Protein AF-M8D525-F1 (afdb_monomer_lite)

Sequence (71 aa):
MVAGLQALRLTVLHLNVTALDSLALYSLSLKVEEGCGLTTADDIAAAVHHVLCFIHAEAEAAPQQLLAPAQ

pLDDT: mean 87.06, std 14.62, range [49.09, 97.62]

Secondary structure (DSSP, 8-state):
-HHHHHHTTEEEEEEEEEEETTEEEEEEEEEEPTT----SHHHHHHHHHHHHHHHHHHHHHS---------

Foldseek 3Di:
DQVQCVVQQKHFPDWDWDDDPVDIDIDTDIDRHPPRPQDDPVSVVVSVVVVVVVVVVVVVPDPPPDDDPDD

Radius of gyration: 15.86 Å; chains: 1; bounding box: 35×22×54 Å

Structure (mmCIF, N/CA/C/O backbone):
data_AF-M8D525-F1
#
_entry.id   AF-M8D525-F1
#
loop_
_atom_site.group_PDB
_atom_site.id
_atom_site.type_symbol
_atom_site.label_atom_id
_atom_site.label_alt_id
_atom_site.label_comp_id
_atom_site.label_asym_id
_atom_site.label_entity_id
_atom_site.label_seq_id
_atom_site.pdbx_PDB_ins_code
_atom_site.Cartn_x
_atom_site.Cartn_y
_atom_site.Cartn_z
_atom_site.occupancy
_atom_site.B_iso_or_equiv
_atom_site.auth_seq_id
_atom_site.auth_comp_id
_atom_site.auth_asym_id
_atom_site.auth_atom_id
_atom_site.pdbx_PDB_model_num
ATOM 1 N N . MET A 1 1 ? -1.674 -1.342 -8.091 1.00 90.25 1 MET A N 1
ATOM 2 C CA . MET A 1 1 ? -1.442 -1.046 -6.654 1.00 90.25 1 MET A CA 1
ATOM 3 C C . MET A 1 1 ? -2.614 -0.342 -6.008 1.00 90.25 1 MET A C 1
ATOM 5 O O . MET A 1 1 ? -3.301 -0.970 -5.218 1.00 90.25 1 MET A O 1
ATOM 9 N N . VAL A 1 2 ? -2.867 0.925 -6.355 1.00 93.00 2 VAL A N 1
ATOM 10 C CA . VAL A 1 2 ? -3.858 1.779 -5.672 1.00 93.00 2 VAL A CA 1
ATOM 11 C C . VAL A 1 2 ? -5.245 1.136 -5.621 1.00 93.00 2 VAL A C 1
ATOM 13 O O . VAL A 1 2 ? -5.829 1.060 -4.548 1.00 93.00 2 VAL A O 1
ATOM 16 N N . ALA A 1 3 ? -5.722 0.578 -6.737 1.00 94.00 3 ALA A N 1
ATOM 17 C CA . ALA A 1 3 ? -7.009 -0.120 -6.782 1.00 94.00 3 ALA A CA 1
ATOM 18 C C . ALA A 1 3 ? -7.085 -1.327 -5.823 1.00 94.00 3 ALA A C 1
ATOM 20 O O . ALA A 1 3 ? -8.106 -1.535 -5.178 1.00 94.00 3 ALA A O 1
ATOM 21 N N . GLY A 1 4 ? -5.995 -2.091 -5.681 1.00 94.81 4 GLY A N 1
ATOM 22 C CA . GLY A 1 4 ? -5.928 -3.226 -4.753 1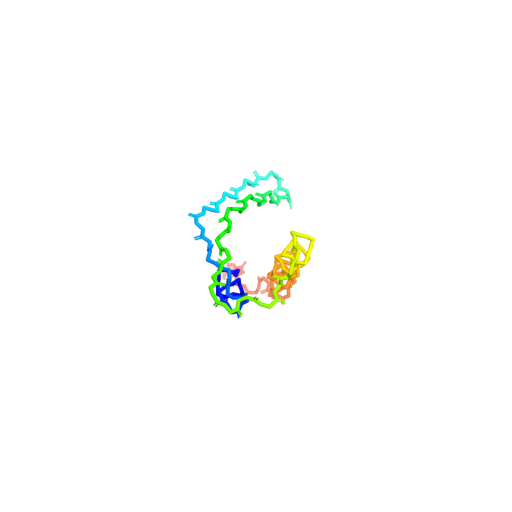.00 94.81 4 GLY A CA 1
ATOM 23 C C . GLY A 1 4 ? -5.992 -2.786 -3.289 1.00 94.81 4 GLY A C 1
ATOM 24 O O . GLY A 1 4 ? -6.712 -3.383 -2.499 1.00 94.81 4 GLY A O 1
ATOM 25 N N . LEU A 1 5 ? -5.312 -1.690 -2.939 1.00 96.38 5 LEU A N 1
ATOM 26 C CA . LEU A 1 5 ? -5.391 -1.107 -1.595 1.00 96.38 5 LEU A CA 1
ATOM 27 C C . LEU A 1 5 ? -6.785 -0.527 -1.307 1.00 96.38 5 LEU A C 1
ATOM 29 O O . LEU A 1 5 ? -7.333 -0.744 -0.229 1.00 96.38 5 LEU A O 1
ATOM 33 N N . GLN A 1 6 ? -7.411 0.126 -2.290 1.00 96.19 6 GLN A N 1
ATOM 34 C CA . GLN A 1 6 ? -8.781 0.630 -2.158 1.00 96.19 6 GLN A CA 1
ATOM 35 C C . GLN A 1 6 ? -9.809 -0.492 -1.969 1.00 96.19 6 GLN A C 1
ATOM 37 O O . GLN A 1 6 ? -10.733 -0.333 -1.171 1.00 96.19 6 GLN A O 1
ATOM 42 N N . A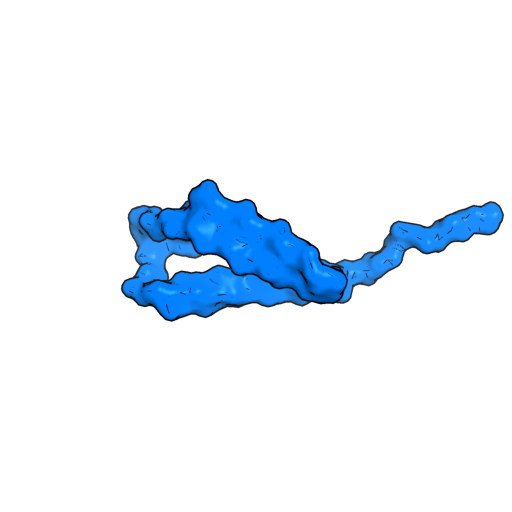LA A 1 7 ? -9.638 -1.637 -2.638 1.00 96.06 7 ALA A N 1
ATOM 43 C CA . ALA A 1 7 ? -10.489 -2.812 -2.435 1.00 96.06 7 ALA A CA 1
ATOM 44 C C . ALA A 1 7 ? -10.427 -3.336 -0.987 1.00 96.06 7 ALA A C 1
ATOM 46 O O . ALA A 1 7 ? -11.414 -3.855 -0.474 1.00 96.06 7 ALA A O 1
ATOM 47 N N . LEU A 1 8 ? -9.297 -3.125 -0.307 1.00 96.38 8 LEU A N 1
ATOM 48 C CA . LEU A 1 8 ? -9.092 -3.438 1.108 1.00 96.38 8 LEU A CA 1
ATOM 49 C C . LEU A 1 8 ? -9.539 -2.311 2.054 1.00 96.38 8 LEU A C 1
ATOM 51 O O . LEU A 1 8 ? -9.270 -2.386 3.248 1.00 96.38 8 LEU A O 1
ATOM 55 N N . ARG A 1 9 ? -10.215 -1.268 1.548 1.00 97.62 9 ARG A N 1
ATOM 56 C CA . ARG A 1 9 ? -10.635 -0.085 2.325 1.00 97.62 9 ARG A CA 1
ATOM 57 C C . ARG A 1 9 ? -9.445 0.694 2.909 1.00 97.62 9 ARG A C 1
ATOM 59 O O . ARG A 1 9 ? -9.546 1.294 3.978 1.00 97.62 9 ARG A O 1
ATOM 66 N N . LEU A 1 10 ? -8.322 0.707 2.188 1.00 97.25 10 LEU A N 1
ATOM 67 C CA . LEU A 1 10 ? -7.151 1.525 2.492 1.00 97.25 10 LEU A CA 1
ATOM 68 C C . LEU A 1 10 ? -7.019 2.639 1.448 1.00 97.25 10 LEU A C 1
ATOM 70 O O . LEU A 1 10 ? -6.798 2.383 0.262 1.00 97.25 10 LEU A O 1
ATOM 74 N N . THR A 1 11 ? -7.121 3.889 1.889 1.00 97.00 11 THR A N 1
ATOM 75 C CA . THR A 1 11 ? -6.890 5.055 1.030 1.00 97.00 11 THR A CA 1
ATOM 76 C C . THR A 1 11 ? -5.416 5.425 1.065 1.00 97.00 11 THR A C 1
ATOM 78 O O . THR A 1 11 ? -4.854 5.673 2.131 1.00 97.00 11 THR A O 1
ATOM 81 N N . VAL A 1 12 ? -4.781 5.511 -0.103 1.00 96.62 12 VAL A N 1
ATOM 82 C CA . VAL A 1 12 ? -3.410 6.019 -0.213 1.00 96.62 12 VAL A CA 1
ATOM 83 C C . VAL A 1 12 ? -3.438 7.538 -0.077 1.00 96.62 12 VAL A C 1
ATOM 85 O O . VAL A 1 12 ? -3.983 8.224 -0.936 1.00 96.62 12 VAL A O 1
ATOM 88 N N . LEU A 1 13 ? -2.852 8.059 0.999 1.00 97.12 13 LEU A N 1
ATOM 89 C CA . LEU A 1 13 ? -2.690 9.499 1.207 1.00 97.12 13 LEU A CA 1
ATOM 90 C C . LEU A 1 13 ? -1.409 10.010 0.555 1.00 97.12 13 LEU A C 1
ATOM 92 O O . LEU A 1 13 ? -1.399 11.060 -0.080 1.00 97.12 13 LEU A O 1
ATOM 96 N N . HIS A 1 14 ? -0.327 9.253 0.723 1.00 96.12 14 HIS A N 1
ATOM 97 C CA . HIS A 1 14 ? 0.968 9.569 0.146 1.00 96.12 14 HIS A CA 1
ATOM 98 C C . HIS A 1 14 ? 1.646 8.287 -0.320 1.00 96.12 14 HIS A C 1
ATOM 100 O O . HIS A 1 14 ? 1.634 7.275 0.384 1.00 96.12 14 HIS A O 1
ATOM 106 N N . LEU A 1 15 ? 2.236 8.342 -1.508 1.00 94.25 15 LEU A N 1
ATOM 107 C CA . LEU A 1 15 ? 3.018 7.265 -2.088 1.00 94.25 15 LEU A CA 1
ATOM 108 C C . LEU A 1 15 ? 4.325 7.859 -2.589 1.00 94.25 15 LEU A C 1
ATOM 110 O O . LEU A 1 15 ? 4.318 8.694 -3.489 1.00 94.25 15 LEU A O 1
ATOM 114 N N . ASN A 1 16 ? 5.431 7.383 -2.036 1.00 95.25 16 ASN A N 1
ATOM 115 C CA . ASN A 1 16 ? 6.754 7.649 -2.566 1.00 95.25 16 ASN A CA 1
ATOM 116 C C . ASN A 1 16 ? 7.348 6.360 -3.131 1.00 95.25 16 ASN A C 1
ATOM 118 O O . ASN A 1 16 ? 7.328 5.323 -2.464 1.00 95.25 16 ASN A O 1
ATOM 122 N N . VAL A 1 17 ? 7.900 6.453 -4.338 1.00 93.25 17 VAL A N 1
ATOM 123 C CA . VAL A 1 17 ? 8.634 5.369 -4.989 1.00 93.25 17 VAL A CA 1
ATOM 124 C C . VAL A 1 17 ? 10.026 5.878 -5.311 1.00 93.25 17 VAL A C 1
ATOM 126 O O . VAL A 1 17 ? 10.177 6.829 -6.074 1.00 93.25 17 VAL A O 1
ATOM 129 N N . THR A 1 18 ? 11.037 5.239 -4.738 1.00 94.94 18 THR A N 1
ATOM 130 C CA . THR A 1 18 ? 12.440 5.540 -5.022 1.00 94.94 18 THR A CA 1
ATOM 131 C C . THR A 1 18 ? 13.049 4.344 -5.736 1.00 94.94 18 THR A C 1
ATOM 133 O O . THR A 1 18 ? 13.172 3.273 -5.145 1.00 94.94 18 THR A O 1
ATOM 136 N N . ALA A 1 19 ? 13.420 4.515 -7.003 1.00 93.38 19 ALA A N 1
ATOM 137 C CA . ALA A 1 19 ? 14.158 3.503 -7.750 1.00 93.38 19 ALA A CA 1
ATOM 138 C C . ALA A 1 19 ? 15.650 3.559 -7.387 1.00 93.38 19 ALA A C 1
ATOM 140 O O . ALA A 1 19 ? 16.230 4.644 -7.307 1.00 93.38 19 ALA A O 1
ATOM 141 N N . LEU A 1 20 ? 16.258 2.395 -7.175 1.00 92.19 20 LEU A N 1
ATOM 142 C CA . LEU A 1 20 ? 17.682 2.214 -6.916 1.00 92.19 20 LEU A CA 1
ATOM 143 C C . LEU A 1 20 ? 18.160 0.972 -7.676 1.00 92.19 20 LEU A C 1
ATOM 145 O O . LEU A 1 20 ? 17.953 -0.152 -7.223 1.00 92.19 20 LEU A O 1
ATOM 149 N N . ASP A 1 21 ? 18.770 1.189 -8.842 1.00 90.38 21 ASP A N 1
ATOM 150 C CA . ASP A 1 21 ? 19.156 0.137 -9.790 1.00 90.38 21 ASP A CA 1
ATOM 151 C C . ASP A 1 21 ? 17.990 -0.818 -10.106 1.00 90.38 21 ASP A C 1
ATOM 153 O O . ASP A 1 21 ? 16.987 -0.405 -10.687 1.00 90.38 21 ASP A O 1
ATOM 157 N N . SER A 1 22 ? 18.110 -2.091 -9.722 1.00 86.00 22 SER A N 1
ATOM 158 C CA . SER A 1 22 ? 17.085 -3.124 -9.898 1.00 86.00 22 SER A CA 1
ATOM 159 C C . SER A 1 22 ? 16.055 -3.177 -8.762 1.00 86.00 22 SER A C 1
ATOM 161 O O . SER A 1 22 ? 15.150 -4.009 -8.801 1.00 86.00 22 SER A O 1
ATOM 163 N N . LEU A 1 23 ? 16.16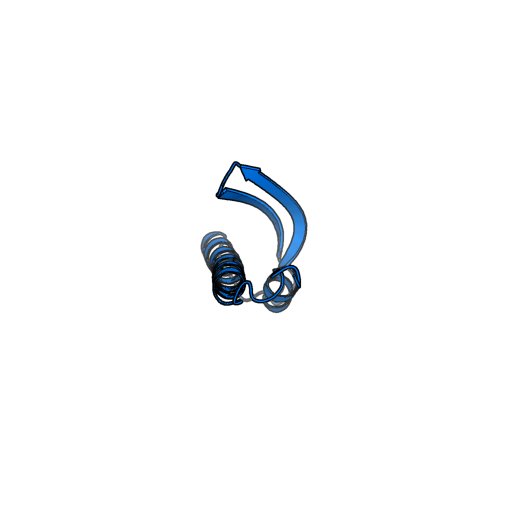9 -2.311 -7.751 1.00 85.94 23 LEU A N 1
ATOM 164 C CA . LEU A 1 23 ? 15.260 -2.237 -6.610 1.00 85.94 23 LEU A CA 1
ATOM 165 C C . LEU A 1 23 ? 14.333 -1.020 -6.720 1.00 85.94 23 LEU A C 1
ATOM 167 O O . LEU A 1 23 ? 14.718 0.050 -7.186 1.00 85.94 23 LEU A O 1
ATOM 171 N N . ALA A 1 24 ? 13.117 -1.153 -6.195 1.00 89.81 24 ALA A N 1
ATOM 172 C CA . ALA A 1 24 ? 12.240 -0.025 -5.908 1.00 89.81 24 ALA A CA 1
ATOM 173 C C . ALA A 1 24 ? 11.849 -0.030 -4.425 1.00 89.81 24 ALA A C 1
ATOM 175 O O . ALA A 1 24 ? 11.329 -1.020 -3.910 1.00 89.81 24 ALA A O 1
ATOM 176 N N . LEU A 1 25 ? 12.090 1.087 -3.740 1.00 91.62 25 LEU A N 1
ATOM 177 C CA . LEU A 1 25 ? 11.641 1.325 -2.372 1.00 91.62 25 LEU A CA 1
ATOM 178 C C . LEU A 1 25 ? 10.297 2.044 -2.396 1.00 91.62 25 LEU A C 1
ATOM 180 O O . LEU A 1 25 ? 10.176 3.137 -2.951 1.00 91.62 25 LEU A O 1
ATOM 184 N N . TYR A 1 26 ? 9.306 1.445 -1.744 1.00 92.00 26 TYR A N 1
ATOM 185 C CA . TYR A 1 26 ? 7.966 2.002 -1.612 1.00 92.00 26 TYR A CA 1
ATOM 186 C C . TYR A 1 26 ? 7.747 2.493 -0.183 1.00 92.00 26 TYR A C 1
ATOM 188 O O . TYR A 1 26 ? 7.929 1.744 0.773 1.00 92.00 26 TYR A O 1
ATOM 196 N N . SER A 1 27 ? 7.318 3.744 -0.038 1.00 94.25 27 SER A N 1
ATOM 197 C CA . SER A 1 27 ? 6.842 4.299 1.230 1.00 94.25 27 SER A CA 1
ATOM 198 C C . SER A 1 27 ? 5.408 4.776 1.054 1.00 94.25 27 SER A C 1
ATOM 200 O O . SER A 1 27 ? 5.124 5.602 0.183 1.00 94.25 27 SER A O 1
ATOM 202 N N . LEU A 1 28 ? 4.497 4.218 1.852 1.00 95.25 28 LEU A N 1
ATOM 203 C CA . LEU A 1 28 ? 3.066 4.478 1.763 1.00 95.25 28 LEU A CA 1
ATOM 204 C C . LEU A 1 28 ? 2.552 5.049 3.084 1.00 95.25 28 LEU A C 1
ATOM 206 O O . LEU A 1 28 ? 2.767 4.474 4.147 1.00 95.25 28 LEU A O 1
ATOM 210 N N . SER A 1 29 ? 1.810 6.148 3.006 1.00 96.19 29 SER A N 1
ATOM 211 C CA . SER A 1 29 ? 0.950 6.620 4.089 1.00 96.19 29 SER A CA 1
ATOM 212 C C . SER A 1 29 ? -0.485 6.275 3.737 1.00 96.19 29 SER A C 1
ATOM 214 O O . SER A 1 29 ? -1.013 6.745 2.725 1.00 96.19 29 SER A O 1
ATOM 216 N N . LEU A 1 30 ? -1.099 5.432 4.558 1.00 96.12 30 LEU A N 1
ATOM 217 C CA . LEU A 1 30 ? -2.432 4.901 4.316 1.00 96.12 30 LEU A CA 1
ATOM 218 C C . LEU A 1 30 ? -3.395 5.413 5.380 1.00 96.12 30 LEU A C 1
ATOM 220 O O . LEU A 1 30 ? -3.063 5.456 6.564 1.00 96.12 30 LEU A O 1
ATOM 224 N N . LYS A 1 31 ? -4.602 5.765 4.952 1.00 96.06 31 LYS A N 1
ATOM 225 C CA . LYS A 1 31 ? -5.746 5.952 5.836 1.00 96.06 31 LYS A CA 1
ATOM 226 C C . LYS A 1 31 ? -6.582 4.682 5.817 1.00 96.06 31 LYS A C 1
ATOM 228 O O . LYS A 1 31 ? -6.952 4.194 4.750 1.00 96.06 31 LYS A O 1
ATOM 233 N N . VAL A 1 32 ? -6.878 4.169 7.003 1.00 96.69 32 VAL A N 1
ATOM 234 C CA . VAL A 1 32 ? -7.823 3.069 7.190 1.00 96.69 32 VAL A CA 1
ATOM 235 C C . VAL A 1 32 ? -9.232 3.650 7.132 1.00 96.69 32 VAL A C 1
ATOM 237 O O . VAL A 1 32 ? -9.566 4.538 7.918 1.00 96.69 32 VAL A O 1
ATOM 240 N N . GLU A 1 33 ? -10.035 3.202 6.172 1.00 97.38 33 GLU A N 1
ATOM 241 C CA . GLU A 1 33 ? -11.413 3.666 6.011 1.00 97.38 33 GLU A CA 1
ATOM 242 C C . GLU A 1 33 ? -12.398 2.839 6.846 1.00 97.38 33 GLU A C 1
ATOM 244 O O . GLU A 1 33 ? -12.103 1.735 7.313 1.00 97.38 33 GLU A O 1
ATOM 249 N N . GLU A 1 34 ? -13.610 3.372 7.002 1.00 95.88 34 GLU A N 1
ATOM 250 C CA . GLU A 1 34 ? -14.697 2.671 7.679 1.00 95.88 34 GLU A CA 1
ATOM 251 C C . GLU A 1 34 ? -15.019 1.326 6.997 1.00 95.88 34 GLU A C 1
ATOM 253 O O . GLU A 1 34 ? -15.151 1.212 5.766 1.00 95.88 34 GLU A O 1
ATOM 258 N N . GLY A 1 35 ? -15.159 0.291 7.827 1.00 93.25 35 GLY A N 1
ATOM 259 C CA . GLY A 1 35 ? -15.407 -1.078 7.382 1.00 93.25 35 GLY A CA 1
ATOM 260 C C . GLY A 1 35 ? -14.159 -1.814 6.888 1.00 93.25 35 GLY A C 1
ATOM 261 O O . GLY A 1 35 ? -14.298 -2.863 6.264 1.00 93.25 35 GLY A O 1
ATOM 262 N N . CYS A 1 36 ? -12.951 -1.292 7.133 1.00 95.31 36 CYS A N 1
ATOM 263 C CA . CYS A 1 36 ? -11.727 -2.062 6.927 1.00 95.31 36 CYS A CA 1
ATOM 264 C C . CYS A 1 36 ? -11.691 -3.268 7.878 1.00 95.31 36 CYS A C 1
ATOM 266 O O . CYS A 1 36 ? -11.851 -3.120 9.088 1.00 95.31 36 CYS A O 1
ATOM 268 N N . GLY A 1 37 ? -11.488 -4.463 7.320 1.00 93.56 37 GLY A N 1
ATOM 269 C CA . GLY A 1 37 ? -11.429 -5.714 8.082 1.00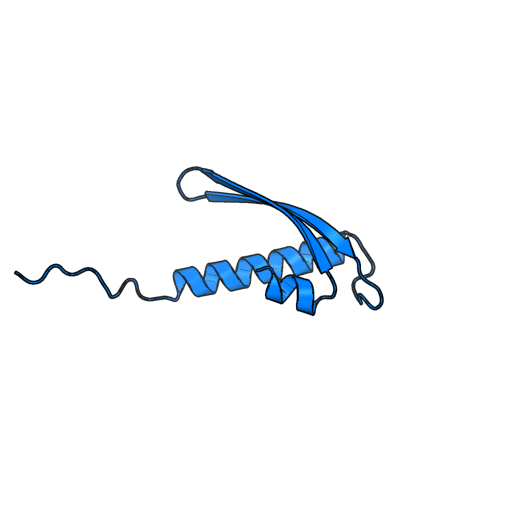 93.56 37 GLY A CA 1
ATOM 270 C C . GLY A 1 37 ? -10.057 -6.032 8.685 1.00 93.56 37 GLY A C 1
ATOM 271 O O . GLY A 1 37 ? -9.920 -7.055 9.347 1.00 93.56 37 GLY A O 1
ATOM 272 N N . LEU A 1 38 ? -9.043 -5.197 8.439 1.00 95.56 38 LEU A N 1
ATOM 273 C CA . LEU A 1 38 ? -7.684 -5.383 8.956 1.00 95.56 38 LEU A CA 1
ATOM 274 C C . LEU A 1 38 ? -7.592 -4.765 10.353 1.00 95.56 38 LEU A C 1
ATOM 276 O O . LEU A 1 38 ? -7.958 -3.605 10.542 1.00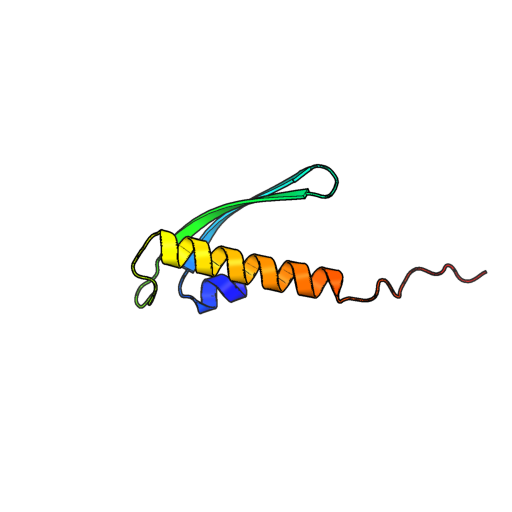 95.56 38 LEU A O 1
ATOM 280 N N . THR A 1 39 ? -7.129 -5.540 11.332 1.00 92.19 39 THR A N 1
ATOM 281 C CA . THR A 1 39 ? -7.274 -5.189 12.756 1.00 92.19 39 THR A CA 1
ATOM 282 C C . THR A 1 39 ? -6.000 -4.639 13.379 1.00 92.19 39 THR A C 1
ATOM 284 O O . THR A 1 39 ? -6.058 -3.905 14.366 1.00 92.19 39 THR A O 1
ATOM 287 N N . THR A 1 40 ? -4.848 -4.959 12.795 1.00 95.62 40 THR A N 1
ATOM 288 C CA . THR A 1 40 ? -3.536 -4.560 13.297 1.00 95.62 40 THR A CA 1
ATOM 289 C C . THR A 1 40 ? -2.688 -3.905 12.209 1.00 95.62 40 THR A C 1
ATOM 291 O O . THR A 1 40 ? -2.938 -4.044 11.012 1.00 95.62 40 THR A O 1
ATOM 294 N N . ALA A 1 41 ? -1.646 -3.184 12.627 1.00 93.69 41 ALA A N 1
ATOM 295 C CA . ALA A 1 41 ? -0.664 -2.638 11.694 1.00 93.69 41 ALA A CA 1
ATOM 296 C C . ALA A 1 41 ? 0.071 -3.743 10.912 1.00 93.69 41 ALA A C 1
ATOM 298 O O . ALA A 1 41 ? 0.440 -3.523 9.761 1.00 93.69 41 ALA A O 1
ATOM 299 N N . ASP A 1 42 ? 0.242 -4.921 11.518 1.00 96.50 42 ASP A N 1
ATOM 300 C CA . ASP A 1 42 ? 0.842 -6.088 10.871 1.00 96.50 42 ASP A CA 1
ATOM 301 C C . ASP A 1 42 ? -0.060 -6.632 9.751 1.00 96.50 42 ASP A C 1
ATOM 303 O O . ASP A 1 42 ? 0.407 -6.795 8.626 1.00 96.50 42 ASP A O 1
ATOM 307 N N . ASP A 1 43 ? -1.372 -6.758 10.000 1.00 96.94 43 ASP A N 1
ATOM 308 C CA . ASP A 1 43 ? -2.354 -7.156 8.976 1.00 96.94 43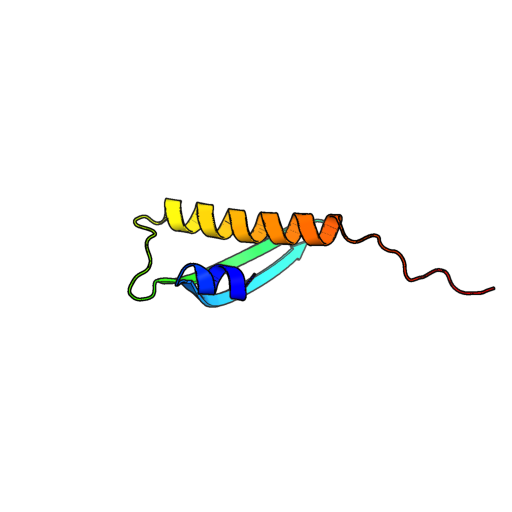 ASP A CA 1
ATOM 309 C C . ASP A 1 43 ? -2.308 -6.214 7.761 1.00 96.94 43 ASP A C 1
ATOM 311 O O . ASP A 1 43 ? -2.346 -6.644 6.605 1.00 96.94 43 ASP A O 1
ATOM 315 N N . ILE A 1 44 ? -2.204 -4.906 8.022 1.00 96.19 44 ILE A N 1
ATOM 316 C CA . ILE A 1 44 ? -2.099 -3.878 6.982 1.00 96.19 44 ILE A CA 1
ATOM 317 C C . ILE A 1 44 ? -0.787 -4.033 6.211 1.00 96.19 44 ILE A C 1
ATOM 319 O O . ILE A 1 44 ? -0.804 -4.020 4.980 1.00 96.19 44 ILE A O 1
ATOM 323 N N . ALA A 1 45 ? 0.339 -4.206 6.905 1.00 95.44 45 ALA A N 1
ATOM 324 C CA . ALA A 1 45 ? 1.639 -4.392 6.270 1.00 95.44 45 ALA A CA 1
ATOM 325 C C . ALA A 1 45 ? 1.664 -5.649 5.385 1.00 95.44 45 ALA A C 1
ATOM 327 O O . ALA A 1 45 ? 2.104 -5.577 4.235 1.00 95.44 45 ALA A O 1
ATOM 328 N N . ALA A 1 46 ? 1.123 -6.767 5.872 1.00 96.44 46 ALA A N 1
ATOM 329 C CA . ALA A 1 46 ? 1.012 -8.013 5.123 1.00 96.44 46 ALA A CA 1
ATOM 330 C C . ALA A 1 46 ? 0.137 -7.850 3.870 1.00 96.44 46 ALA A C 1
ATOM 332 O O . ALA A 1 46 ? 0.534 -8.251 2.773 1.00 96.44 46 ALA A O 1
ATOM 333 N N . ALA A 1 47 ? -1.025 -7.202 3.995 1.00 96.38 47 ALA A N 1
ATOM 334 C CA . ALA A 1 47 ? -1.926 -6.979 2.869 1.00 96.38 47 ALA A CA 1
ATOM 335 C C . ALA A 1 47 ? -1.320 -6.039 1.807 1.00 96.38 47 ALA A C 1
ATOM 337 O O . ALA A 1 47 ? -1.409 -6.311 0.607 1.00 96.38 47 ALA A O 1
ATOM 338 N N . VAL A 1 48 ? -0.648 -4.962 2.232 1.00 95.62 48 VAL A N 1
ATOM 339 C CA . VAL A 1 48 ? 0.084 -4.049 1.336 1.00 95.62 48 VAL A CA 1
ATOM 340 C C . VAL A 1 48 ? 1.210 -4.786 0.617 1.00 95.62 48 VAL A C 1
ATOM 342 O O . VAL A 1 48 ? 1.348 -4.654 -0.602 1.00 95.62 48 VAL A O 1
ATOM 345 N N . HIS A 1 49 ? 1.984 -5.595 1.345 1.00 95.00 49 HIS A N 1
ATOM 346 C CA . HIS A 1 49 ? 3.052 -6.394 0.760 1.00 95.00 49 HIS A CA 1
ATOM 347 C C . HIS A 1 49 ? 2.509 -7.380 -0.281 1.00 95.00 49 HIS A C 1
ATOM 349 O O . HIS A 1 49 ? 3.074 -7.477 -1.371 1.00 95.00 49 HIS A O 1
ATOM 355 N N . HIS A 1 50 ? 1.391 -8.050 0.002 1.00 94.88 50 HIS A N 1
ATOM 356 C CA . HIS A 1 50 ? 0.754 -8.966 -0.941 1.00 94.88 50 HIS A CA 1
ATOM 357 C C . HIS A 1 50 ? 0.325 -8.258 -2.237 1.00 94.88 50 HIS A C 1
ATOM 359 O O . HIS A 1 50 ? 0.614 -8.744 -3.329 1.00 94.88 50 HIS A O 1
ATOM 365 N N . VAL A 1 51 ? -0.290 -7.071 -2.139 1.00 95.06 51 VAL A N 1
ATOM 366 C CA . VAL A 1 51 ? -0.652 -6.261 -3.318 1.00 95.06 51 VAL A CA 1
ATOM 367 C C . VAL A 1 51 ? 0.583 -5.883 -4.139 1.00 95.06 51 VAL A C 1
ATOM 369 O O . VAL A 1 51 ? 0.544 -5.962 -5.365 1.00 95.06 51 VAL A O 1
ATOM 372 N N . LEU A 1 52 ? 1.677 -5.479 -3.488 1.00 92.50 52 LEU A N 1
ATOM 373 C CA . LEU A 1 52 ? 2.939 -5.157 -4.163 1.00 92.50 52 LEU A CA 1
ATOM 374 C C . LEU A 1 52 ? 3.544 -6.378 -4.866 1.00 92.50 52 LEU A C 1
ATOM 376 O O . LEU A 1 52 ? 3.970 -6.266 -6.012 1.00 92.50 52 LEU A O 1
ATOM 380 N N . CYS A 1 53 ? 3.533 -7.535 -4.204 1.00 91.38 53 CYS A N 1
ATOM 381 C CA . CYS A 1 53 ? 4.042 -8.790 -4.751 1.00 91.38 53 CYS A CA 1
ATOM 382 C C . CYS A 1 53 ? 3.259 -9.214 -5.999 1.00 91.38 53 CYS A C 1
ATOM 384 O O . CYS A 1 53 ? 3.859 -9.517 -7.025 1.00 91.38 53 CYS A O 1
ATOM 386 N N . PHE A 1 54 ? 1.925 -9.135 -5.948 1.00 90.81 54 PHE A N 1
ATOM 387 C CA . PHE A 1 54 ? 1.067 -9.426 -7.096 1.00 90.81 54 PHE A CA 1
ATOM 388 C C . PHE A 1 54 ? 1.442 -8.575 -8.317 1.00 90.81 54 PHE A C 1
ATOM 390 O O . PHE A 1 54 ? 1.597 -9.089 -9.416 1.00 90.81 54 PHE A O 1
ATOM 397 N N . ILE A 1 55 ? 1.659 -7.274 -8.125 1.00 87.94 55 ILE A N 1
ATOM 398 C CA . ILE A 1 55 ? 2.004 -6.360 -9.225 1.00 87.94 55 ILE A CA 1
ATOM 399 C C . ILE A 1 55 ? 3.403 -6.630 -9.762 1.00 87.94 55 ILE A C 1
ATOM 401 O O . ILE A 1 55 ? 3.625 -6.507 -10.963 1.00 87.94 55 ILE A O 1
ATOM 405 N N . HIS A 1 56 ? 4.345 -6.962 -8.881 1.00 84.69 56 HIS A N 1
ATOM 406 C CA . HIS A 1 56 ? 5.694 -7.320 -9.294 1.00 84.69 56 HIS A CA 1
ATOM 407 C C . HIS A 1 56 ? 5.681 -8.590 -10.153 1.00 84.69 56 HIS A C 1
ATOM 409 O O . HIS A 1 56 ? 6.231 -8.576 -11.249 1.00 84.69 56 HIS A O 1
ATOM 415 N N . ALA A 1 57 ? 4.953 -9.624 -9.724 1.00 84.69 57 ALA A N 1
ATOM 416 C CA . ALA A 1 57 ? 4.788 -10.858 -10.485 1.00 84.69 57 ALA A CA 1
ATOM 417 C C . ALA A 1 57 ? 4.114 -10.623 -11.851 1.00 84.69 57 ALA A C 1
ATOM 419 O O . ALA A 1 57 ? 4.564 -11.162 -12.857 1.00 84.69 57 ALA A O 1
ATOM 420 N N . GLU A 1 58 ? 3.078 -9.780 -11.917 1.00 75.44 58 GLU A N 1
ATOM 421 C CA . GLU A 1 58 ? 2.427 -9.400 -13.184 1.00 75.44 58 GLU A CA 1
ATOM 422 C C . GLU A 1 58 ? 3.391 -8.653 -14.125 1.00 75.44 58 GLU A C 1
ATOM 424 O O . GLU A 1 58 ? 3.355 -8.846 -15.340 1.00 75.44 58 GLU A O 1
ATOM 429 N N . ALA A 1 59 ? 4.276 -7.813 -13.576 1.00 74.75 59 ALA A N 1
ATOM 430 C CA . ALA A 1 59 ? 5.287 -7.096 -14.351 1.00 74.75 59 ALA A CA 1
ATOM 431 C C . ALA A 1 59 ? 6.381 -8.029 -14.898 1.00 74.75 59 ALA A C 1
ATOM 433 O O . ALA A 1 59 ? 6.867 -7.806 -16.005 1.00 74.75 59 ALA A O 1
ATOM 434 N N . GLU A 1 60 ? 6.746 -9.078 -14.158 1.00 67.25 60 GLU A N 1
ATOM 435 C CA . GLU A 1 60 ? 7.688 -10.112 -14.608 1.00 67.25 60 GLU A CA 1
ATOM 436 C C . GLU A 1 60 ? 7.052 -11.104 -15.600 1.00 67.25 60 GLU A C 1
ATOM 438 O O . GLU A 1 60 ? 7.740 -11.638 -16.470 1.00 67.25 60 GLU A O 1
ATOM 443 N N . ALA A 1 61 ? 5.739 -11.339 -15.504 1.00 60.91 61 ALA A N 1
ATOM 444 C CA . ALA A 1 61 ? 5.000 -12.266 -16.362 1.00 60.91 61 ALA A CA 1
ATOM 445 C C . ALA A 1 61 ? 4.643 -11.696 -17.748 1.00 60.91 61 ALA A C 1
ATOM 447 O O . ALA A 1 61 ? 4.279 -12.459 -18.647 1.00 60.91 61 ALA A O 1
ATOM 448 N N . ALA A 1 62 ? 4.743 -10.380 -17.955 1.00 50.72 62 ALA A N 1
ATOM 449 C CA . ALA A 1 62 ? 4.566 -9.788 -19.274 1.00 50.72 62 ALA A CA 1
ATOM 450 C C . ALA A 1 62 ? 5.778 -10.133 -20.163 1.00 50.72 62 ALA A C 1
ATOM 452 O O . ALA A 1 62 ? 6.888 -9.668 -19.885 1.00 50.72 62 ALA A O 1
ATOM 453 N N . PRO A 1 63 ? 5.620 -10.905 -21.259 1.00 49.09 63 PRO A N 1
ATOM 454 C CA . PRO A 1 63 ? 6.717 -11.078 -22.194 1.00 49.09 63 PRO A CA 1
ATOM 455 C C . PRO A 1 63 ? 7.069 -9.695 -22.751 1.00 49.09 63 PRO A C 1
ATOM 457 O O . PRO A 1 63 ? 6.187 -8.966 -23.209 1.00 49.09 63 PRO A O 1
ATOM 460 N N . GLN A 1 64 ? 8.355 -9.334 -22.736 1.00 53.72 64 GLN A N 1
ATOM 461 C CA . GLN A 1 64 ? 8.916 -8.105 -23.327 1.00 53.72 64 GLN A CA 1
ATOM 462 C C . GLN A 1 64 ? 8.791 -8.070 -24.868 1.00 53.72 64 GLN A C 1
ATOM 464 O O . GLN A 1 64 ? 9.671 -7.602 -25.587 1.00 53.72 64 GLN A O 1
ATOM 469 N N . GLN A 1 65 ? 7.704 -8.597 -25.421 1.00 57.06 65 GLN A N 1
ATOM 470 C CA . GLN A 1 65 ? 7.520 -8.837 -26.837 1.00 57.06 65 GLN A CA 1
ATOM 471 C C . GLN A 1 65 ? 6.976 -7.595 -27.543 1.00 57.06 65 GLN A C 1
ATOM 473 O O . GLN A 1 65 ? 5.888 -7.627 -28.103 1.00 57.06 65 GLN A O 1
ATOM 478 N N . LEU A 1 66 ? 7.737 -6.499 -27.533 1.00 56.44 66 LEU A N 1
ATOM 479 C CA . LEU A 1 66 ? 7.647 -5.469 -28.570 1.00 56.44 66 LEU A CA 1
ATOM 480 C C . LEU A 1 66 ? 8.858 -4.542 -28.481 1.00 56.44 66 LEU A C 1
ATOM 482 O O . LEU A 1 66 ? 8.789 -3.529 -27.805 1.00 56.44 66 LEU A O 1
ATOM 486 N N . LEU A 1 67 ? 9.967 -4.917 -29.125 1.00 54.03 67 LEU A N 1
ATOM 487 C CA . LEU A 1 67 ? 11.012 -4.022 -29.655 1.00 54.03 67 LEU A CA 1
ATOM 488 C C . LEU A 1 67 ? 12.057 -4.881 -30.392 1.00 54.03 67 LEU A C 1
ATOM 490 O O . LEU A 1 67 ? 13.219 -4.966 -30.010 1.00 54.03 67 LEU A O 1
ATOM 494 N N . ALA A 1 68 ? 11.629 -5.549 -31.465 1.00 52.38 68 ALA A N 1
ATOM 495 C CA . ALA A 1 68 ? 12.553 -5.901 -32.537 1.00 52.38 68 ALA A CA 1
ATOM 496 C C . ALA A 1 68 ? 12.430 -4.790 -33.593 1.00 52.38 68 ALA A C 1
ATOM 498 O O . ALA A 1 68 ? 11.339 -4.636 -34.152 1.00 52.38 68 ALA A O 1
ATOM 499 N N . PRO A 1 69 ? 13.469 -3.974 -33.847 1.00 56.03 69 PRO A N 1
ATOM 500 C CA . PRO A 1 69 ? 13.454 -3.106 -35.012 1.00 56.03 69 PRO A CA 1
ATOM 501 C C . PRO A 1 69 ? 13.397 -3.995 -36.260 1.00 56.03 69 PRO A C 1
ATOM 503 O O . PRO A 1 69 ? 14.202 -4.915 -36.416 1.00 56.03 69 PRO A O 1
ATOM 506 N N . ALA A 1 70 ? 12.404 -3.747 -37.115 1.00 59.34 70 ALA A N 1
ATOM 507 C CA . ALA A 1 70 ? 12.406 -4.266 -38.474 1.00 59.34 70 ALA A CA 1
ATOM 508 C C . ALA A 1 70 ? 13.691 -3.788 -39.169 1.00 59.34 70 ALA A C 1
ATOM 510 O O . ALA A 1 70 ? 14.094 -2.637 -38.985 1.00 59.34 70 ALA A O 1
ATOM 511 N N . GLN A 1 71 ? 14.333 -4.715 -39.880 1.00 58.84 71 GLN A N 1
ATOM 512 C CA . GLN A 1 71 ? 15.547 -4.491 -40.667 1.00 58.84 71 GLN A CA 1
ATOM 513 C C . GLN A 1 71 ? 15.396 -3.344 -41.666 1.00 58.84 71 GLN A C 1
ATOM 515 O O . GLN A 1 71 ? 14.275 -3.175 -42.200 1.00 58.84 71 GLN A O 1
#

Organism: Aegilops tauschii (NCBI:txid37682)